Protein AF-A0A1Y6KAC2-F1 (afdb_monomer_lite)

Structure (mmCIF, N/CA/C/O backbone):
data_AF-A0A1Y6KAC2-F1
#
_entry.id   AF-A0A1Y6KAC2-F1
#
loop_
_atom_site.group_PDB
_atom_site.id
_atom_site.type_symbol
_atom_site.label_atom_id
_atom_site.label_alt_id
_atom_site.label_comp_id
_atom_site.label_asym_id
_atom_site.label_entity_id
_atom_site.label_seq_id
_atom_site.pdbx_PDB_ins_code
_atom_site.Cartn_x
_atom_site.Cartn_y
_atom_site.Cartn_z
_atom_site.occupancy
_atom_site.B_iso_or_equiv
_atom_site.auth_seq_id
_atom_site.auth_comp_id
_atom_site.auth_asym_id
_atom_site.auth_atom_id
_atom_site.pdbx_PDB_model_num
ATOM 1 N N . MET A 1 1 ? 9.660 -3.744 -25.550 1.00 74.25 1 MET A N 1
ATOM 2 C CA . MET A 1 1 ? 9.379 -2.993 -26.799 1.00 74.25 1 MET A CA 1
ATOM 3 C C . MET A 1 1 ? 9.950 -3.741 -27.999 1.00 74.25 1 MET A C 1
ATOM 5 O O . MET A 1 1 ? 11.1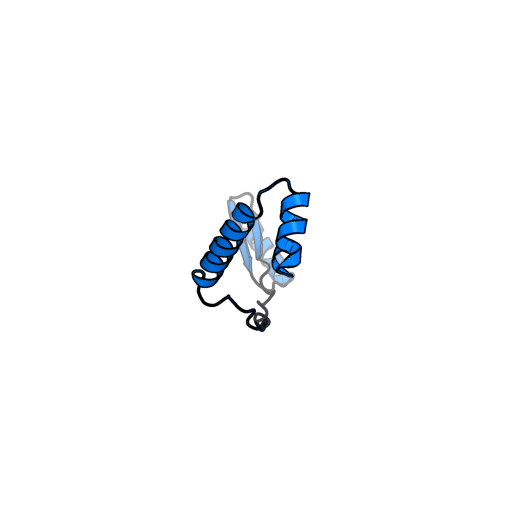57 -3.962 -28.035 1.00 74.25 1 MET A O 1
ATOM 9 N N . GLU A 1 2 ? 9.094 -4.109 -28.957 1.00 79.00 2 GLU A N 1
ATOM 10 C CA . GLU A 1 2 ? 9.419 -4.882 -30.176 1.00 79.00 2 GLU A CA 1
ATOM 11 C C . GLU A 1 2 ? 10.547 -4.223 -31.001 1.00 79.00 2 GLU A C 1
ATOM 13 O O . GLU A 1 2 ? 11.589 -4.822 -31.234 1.00 79.00 2 GLU A O 1
ATOM 18 N N . SER A 1 3 ? 10.458 -2.920 -31.293 1.00 82.44 3 SER A N 1
ATOM 19 C CA . SER A 1 3 ? 11.458 -2.205 -32.108 1.00 82.44 3 SER A CA 1
ATOM 20 C C . SER A 1 3 ? 12.860 -2.068 -31.493 1.00 82.44 3 SER A C 1
ATOM 22 O O . SER A 1 3 ? 13.759 -1.546 -32.158 1.00 82.44 3 SER A O 1
ATOM 24 N N . LEU A 1 4 ? 13.059 -2.430 -30.219 1.00 81.19 4 LEU A N 1
ATOM 25 C CA . LEU A 1 4 ? 14.348 -2.314 -29.519 1.00 81.19 4 LEU A CA 1
ATOM 26 C C . LEU A 1 4 ? 15.200 -3.587 -29.594 1.00 81.19 4 LEU A C 1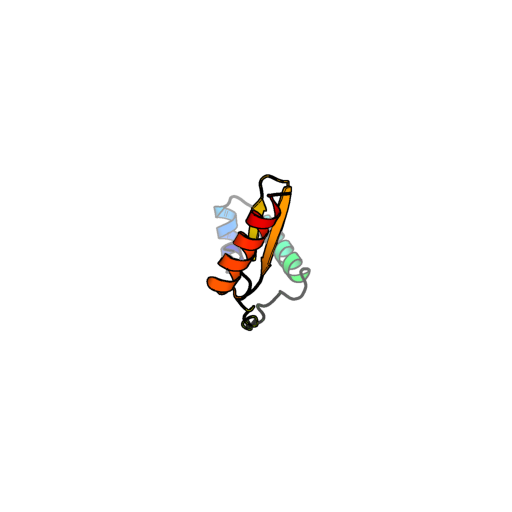
ATOM 28 O O . LEU A 1 4 ? 16.385 -3.520 -29.289 1.00 81.19 4 LEU A O 1
ATOM 32 N N . GLN A 1 5 ? 14.627 -4.707 -30.035 1.00 83.12 5 GLN A N 1
ATOM 33 C CA . GLN A 1 5 ? 15.287 -6.018 -30.046 1.00 83.12 5 GLN A CA 1
ATOM 34 C C . GLN A 1 5 ? 16.304 -6.193 -31.194 1.00 83.12 5 GLN A C 1
ATOM 36 O O . GLN A 1 5 ? 17.044 -7.167 -31.233 1.00 83.12 5 GLN A O 1
ATOM 41 N N . GLY A 1 6 ? 16.366 -5.258 -32.148 1.00 77.56 6 GLY A N 1
ATOM 42 C CA . GLY A 1 6 ? 17.371 -5.277 -33.212 1.00 77.56 6 GLY A CA 1
ATOM 43 C C . GLY A 1 6 ? 17.160 -4.189 -34.264 1.00 77.56 6 GLY A C 1
ATOM 44 O O . GLY A 1 6 ? 16.069 -3.635 -34.400 1.00 77.56 6 GLY A O 1
ATOM 45 N N . SER A 1 7 ? 18.201 -3.870 -35.039 1.00 72.25 7 SER A N 1
ATOM 46 C CA . SER A 1 7 ? 18.132 -2.862 -36.115 1.00 72.25 7 SER A CA 1
ATOM 47 C C . SER A 1 7 ? 17.137 -3.246 -37.219 1.00 72.25 7 SER A C 1
ATOM 49 O O . SER A 1 7 ? 16.387 -2.393 -37.696 1.00 72.25 7 SER A O 1
ATOM 51 N N . ARG A 1 8 ? 17.070 -4.539 -37.567 1.00 76.75 8 ARG A N 1
ATOM 52 C CA . ARG A 1 8 ? 16.128 -5.101 -38.551 1.00 76.75 8 ARG A CA 1
ATOM 53 C C . ARG A 1 8 ? 14.665 -5.008 -38.102 1.00 76.75 8 ARG A C 1
ATOM 55 O O . ARG A 1 8 ? 13.780 -4.893 -38.946 1.00 76.75 8 ARG A O 1
ATOM 62 N N . GLN A 1 9 ? 14.411 -4.980 -36.793 1.00 86.19 9 GLN A N 1
ATOM 63 C CA . GLN A 1 9 ? 13.052 -4.899 -36.253 1.00 86.19 9 GLN A CA 1
ATOM 64 C C . GLN A 1 9 ? 12.448 -3.498 -36.389 1.00 86.19 9 GLN A C 1
ATOM 66 O O . GLN A 1 9 ? 11.238 -3.368 -36.464 1.00 86.19 9 GLN A O 1
ATOM 71 N N . VAL A 1 10 ? 13.262 -2.445 -36.533 1.00 85.75 10 VAL A N 1
ATOM 72 C CA . VAL A 1 10 ? 12.751 -1.071 -36.709 1.00 85.75 10 VAL A CA 1
ATOM 73 C C . VAL A 1 10 ? 11.916 -0.939 -37.971 1.00 85.75 10 VAL A C 1
ATOM 75 O O . VAL A 1 10 ? 10.832 -0.373 -37.923 1.00 85.75 10 VAL A O 1
ATOM 78 N N . SER A 1 11 ? 12.415 -1.451 -39.096 1.00 87.88 11 SER A N 1
ATOM 79 C CA . SER A 1 11 ? 11.682 -1.377 -40.358 1.00 87.88 11 SER A CA 1
ATOM 80 C C . SER A 1 11 ? 10.426 -2.246 -40.299 1.00 87.88 11 SER A C 1
ATOM 82 O O . SER A 1 11 ? 9.356 -1.762 -40.638 1.00 87.88 11 SER A O 1
ATOM 84 N N . ALA A 1 12 ? 10.524 -3.479 -39.792 1.00 89.25 12 ALA A N 1
ATOM 85 C CA . ALA A 1 12 ? 9.372 -4.373 -39.666 1.00 89.25 12 ALA A CA 1
ATOM 86 C C . ALA A 1 12 ? 8.266 -3.782 -38.771 1.00 89.25 12 ALA A C 1
ATOM 88 O O . ALA A 1 12 ? 7.103 -3.751 -39.165 1.00 89.25 12 ALA A O 1
ATOM 89 N N . THR A 1 13 ? 8.631 -3.236 -37.607 1.00 91.06 13 THR A N 1
ATOM 90 C CA . THR A 1 13 ? 7.693 -2.560 -36.703 1.00 91.06 13 THR A CA 1
ATOM 91 C C . THR A 1 13 ? 7.106 -1.304 -37.351 1.00 91.06 13 THR A C 1
ATOM 93 O O . THR A 1 13 ? 5.898 -1.112 -37.314 1.00 91.06 13 THR A O 1
ATOM 96 N N . ALA A 1 14 ? 7.924 -0.466 -37.994 1.00 91.75 14 ALA A N 1
ATOM 97 C CA . ALA A 1 14 ? 7.443 0.747 -38.656 1.00 91.75 14 ALA A CA 1
ATOM 98 C C . ALA A 1 14 ? 6.389 0.436 -39.735 1.00 91.75 14 ALA A C 1
ATOM 100 O O . ALA A 1 14 ? 5.326 1.050 -39.751 1.00 91.75 14 ALA A O 1
ATOM 101 N N . TRP A 1 15 ? 6.647 -0.578 -40.566 1.00 90.06 15 TRP A N 1
ATOM 102 C CA . TRP A 1 15 ? 5.715 -1.041 -41.596 1.00 90.06 15 TRP A CA 1
ATOM 103 C C . TRP A 1 15 ? 4.420 -1.595 -41.005 1.00 90.06 15 TRP A C 1
ATOM 105 O O . TRP A 1 15 ? 3.338 -1.214 -41.440 1.00 90.06 15 TRP A O 1
ATOM 115 N N . ARG A 1 16 ? 4.522 -2.446 -39.980 1.00 92.00 16 ARG A N 1
ATOM 116 C CA . ARG A 1 16 ? 3.367 -3.051 -39.304 1.00 92.00 16 ARG A CA 1
ATOM 117 C C . ARG A 1 16 ? 2.411 -2.010 -38.714 1.00 92.00 16 ARG A C 1
ATOM 119 O O . ARG A 1 16 ? 1.209 -2.242 -38.702 1.00 92.00 16 ARG A O 1
ATOM 126 N N . TYR A 1 17 ? 2.941 -0.888 -38.231 1.00 93.06 17 TYR A N 1
ATOM 127 C CA . TYR A 1 17 ? 2.149 0.184 -37.622 1.00 93.06 17 TYR A CA 1
ATOM 128 C C . TYR A 1 17 ? 1.920 1.388 -38.550 1.00 93.06 17 TYR A C 1
ATOM 130 O O . TYR A 1 17 ? 1.414 2.409 -38.097 1.00 93.06 17 TYR A O 1
ATOM 138 N N . GLY A 1 18 ? 2.284 1.295 -39.836 1.00 94.12 18 GLY A N 1
ATOM 139 C CA . GLY A 1 18 ? 2.033 2.356 -40.819 1.00 94.12 18 GLY A CA 1
ATOM 140 C C . GLY A 1 18 ? 2.763 3.677 -40.540 1.00 94.12 18 GLY A C 1
ATOM 141 O O . GLY A 1 18 ? 2.322 4.731 -40.988 1.00 94.12 18 GLY A O 1
ATOM 142 N N . ILE A 1 19 ? 3.873 3.642 -39.799 1.00 95.56 19 ILE A N 1
ATOM 143 C CA . ILE A 1 19 ? 4.680 4.822 -39.460 1.00 95.56 19 ILE A CA 1
ATOM 144 C C . ILE A 1 19 ? 6.012 4.803 -40.208 1.00 95.56 19 ILE A C 1
ATOM 146 O O . ILE A 1 19 ? 6.524 3.753 -40.595 1.00 95.56 19 ILE A O 1
ATOM 150 N N . SER A 1 20 ? 6.632 5.968 -40.396 1.00 94.69 20 SER A N 1
ATOM 151 C CA . SER A 1 20 ? 7.930 6.026 -41.069 1.00 94.69 20 SER A CA 1
ATOM 152 C C . SER A 1 20 ? 9.067 5.518 -40.171 1.00 94.69 20 SER A C 1
ATOM 154 O O . SER A 1 20 ? 9.106 5.740 -38.956 1.00 94.69 20 SER A O 1
ATOM 156 N N . ARG A 1 21 ? 10.067 4.870 -40.784 1.00 92.31 21 ARG A N 1
ATOM 157 C CA . ARG A 1 21 ? 11.281 4.400 -40.089 1.00 92.31 21 ARG A CA 1
ATOM 158 C C . ARG A 1 21 ? 12.020 5.544 -39.382 1.00 92.31 21 ARG A C 1
ATOM 160 O O . ARG A 1 21 ? 12.553 5.352 -38.291 1.00 92.31 21 ARG A O 1
ATOM 167 N N . SER A 1 22 ? 12.067 6.726 -39.997 1.00 92.75 22 SER A N 1
ATOM 168 C CA . SER A 1 22 ? 12.723 7.915 -39.440 1.00 92.75 22 SER A CA 1
ATOM 169 C C . SER A 1 22 ? 12.009 8.444 -38.192 1.00 92.75 22 SER A C 1
ATOM 171 O O . SER A 1 22 ? 12.685 8.832 -37.236 1.00 92.75 22 SER A O 1
ATOM 173 N N . LEU A 1 23 ? 10.671 8.396 -38.162 1.00 94.25 23 LEU A N 1
ATOM 174 C CA . LEU A 1 23 ? 9.865 8.758 -36.996 1.00 94.25 23 LEU A CA 1
ATOM 175 C C . LEU A 1 23 ? 10.117 7.797 -35.828 1.00 94.25 23 LEU A C 1
ATOM 177 O O . LEU A 1 23 ? 10.442 8.242 -34.729 1.00 94.25 23 LEU A O 1
ATOM 181 N N . LEU A 1 24 ? 10.101 6.487 -36.087 1.00 94.00 24 LEU A N 1
ATOM 182 C CA . LEU A 1 24 ? 10.383 5.483 -35.059 1.00 94.00 24 LEU A CA 1
ATOM 183 C C . LEU A 1 24 ? 11.820 5.593 -34.511 1.00 94.00 24 LEU A C 1
ATOM 185 O O . LEU A 1 24 ? 12.045 5.444 -33.311 1.00 94.00 24 LEU A O 1
ATOM 189 N N . LEU A 1 25 ? 12.808 5.909 -35.357 1.00 92.50 25 LEU A N 1
ATOM 190 C CA . LEU A 1 25 ? 14.182 6.174 -34.909 1.00 92.50 25 LEU A CA 1
ATOM 191 C C . LEU A 1 25 ? 14.290 7.445 -34.054 1.00 92.50 25 LEU A C 1
ATOM 193 O O . LEU A 1 25 ? 15.087 7.470 -33.117 1.00 92.50 25 LEU A O 1
ATOM 197 N N . LYS A 1 26 ? 13.500 8.485 -34.355 1.00 93.88 26 LYS A N 1
ATOM 198 C CA . LYS A 1 26 ? 13.425 9.701 -33.534 1.00 93.88 26 LYS A CA 1
ATOM 199 C C . LYS A 1 26 ? 12.853 9.382 -32.151 1.00 93.88 26 LYS A C 1
ATOM 201 O O . LYS A 1 26 ? 13.495 9.709 -31.159 1.00 93.88 26 LYS A O 1
ATOM 206 N N . TRP A 1 27 ? 11.731 8.668 -32.082 1.00 93.50 27 TRP A N 1
ATOM 207 C CA . TRP A 1 27 ? 11.133 8.242 -30.812 1.00 93.50 27 TRP A CA 1
ATOM 208 C C . TRP A 1 27 ? 12.068 7.359 -29.987 1.00 93.50 27 TRP A C 1
ATOM 210 O O . TRP A 1 27 ? 12.218 7.577 -28.792 1.00 93.50 27 TRP A O 1
ATOM 220 N N . ARG A 1 28 ? 12.794 6.429 -30.622 1.00 91.12 28 ARG A N 1
ATOM 221 C CA . ARG A 1 28 ? 13.806 5.611 -29.933 1.00 91.12 28 ARG A CA 1
ATOM 222 C C . ARG A 1 28 ? 14.925 6.433 -29.289 1.00 91.12 28 ARG A C 1
ATOM 224 O O . ARG A 1 28 ? 15.460 6.000 -28.274 1.00 91.12 28 ARG A O 1
ATOM 231 N N . ARG A 1 29 ? 15.329 7.556 -29.896 1.00 89.25 29 ARG A N 1
ATOM 232 C CA . ARG A 1 29 ? 16.351 8.447 -29.321 1.00 89.25 29 ARG A CA 1
ATOM 233 C C . ARG A 1 29 ? 15.801 9.216 -28.125 1.00 89.25 29 ARG A C 1
ATOM 235 O O . ARG A 1 29 ? 16.458 9.222 -27.094 1.00 89.25 29 ARG A O 1
ATOM 242 N N . LEU A 1 30 ? 14.598 9.779 -28.247 1.00 89.19 30 LEU A N 1
ATOM 243 C CA . LEU A 1 30 ? 13.928 10.500 -27.156 1.00 89.19 30 LEU A CA 1
ATOM 244 C C . LEU A 1 30 ? 13.675 9.586 -25.952 1.00 89.19 30 LEU A C 1
ATOM 246 O O . LEU A 1 30 ? 14.108 9.895 -24.853 1.00 89.19 30 LEU A O 1
ATOM 250 N N . PHE A 1 31 ? 13.142 8.387 -26.188 1.00 85.56 31 PHE A N 1
ATOM 251 C CA . PHE A 1 31 ? 12.901 7.391 -25.141 1.00 85.56 31 PHE A CA 1
ATOM 252 C C . PHE A 1 31 ? 14.181 6.928 -24.420 1.00 85.56 31 PHE A C 1
ATOM 254 O O . PHE A 1 31 ? 14.139 6.507 -23.267 1.00 85.56 31 PHE A O 1
ATOM 261 N N . ARG A 1 32 ? 15.340 6.952 -25.095 1.00 81.94 32 ARG A N 1
ATOM 262 C CA . ARG A 1 32 ? 16.639 6.655 -24.466 1.00 81.94 32 ARG A CA 1
ATOM 263 C C . ARG A 1 32 ? 17.187 7.842 -23.684 1.00 81.94 32 ARG A C 1
ATOM 265 O O . ARG A 1 32 ? 17.794 7.615 -22.649 1.00 81.94 32 ARG A O 1
ATOM 272 N N . ALA A 1 33 ? 16.988 9.062 -24.180 1.00 81.31 33 ALA A N 1
ATOM 273 C CA . ALA A 1 33 ? 17.347 10.275 -23.457 1.00 81.31 33 ALA A CA 1
ATOM 274 C C . ALA A 1 33 ? 16.537 10.375 -22.156 1.00 81.31 33 ALA A C 1
ATOM 276 O O . ALA A 1 33 ? 17.128 10.483 -21.097 1.00 81.31 33 ALA A O 1
ATOM 277 N N . GLU A 1 34 ? 15.218 10.175 -22.206 1.00 74.69 34 GLU A N 1
ATOM 278 C CA . GLU A 1 34 ? 14.345 10.147 -21.020 1.00 74.69 34 GLU A CA 1
ATOM 279 C C . GLU A 1 34 ? 14.776 9.101 -19.977 1.00 74.69 34 GLU A C 1
ATOM 281 O O . GLU A 1 34 ? 14.747 9.372 -18.782 1.00 74.69 34 GLU A O 1
ATOM 286 N N . GLN A 1 35 ? 15.230 7.922 -20.414 1.00 71.44 35 GLN A N 1
ATOM 287 C CA . GLN A 1 35 ? 15.769 6.895 -19.511 1.00 71.44 35 GLN A CA 1
ATOM 288 C C . GLN A 1 35 ? 17.134 7.237 -18.905 1.00 71.44 35 GLN A C 1
ATOM 290 O O . GLN A 1 35 ? 17.493 6.636 -17.902 1.00 71.44 35 GLN A O 1
ATOM 295 N N . ASN A 1 36 ? 17.904 8.125 -19.534 1.00 68.00 36 ASN A N 1
ATOM 296 C CA . ASN A 1 36 ? 19.206 8.572 -19.033 1.00 68.00 36 ASN A CA 1
ATOM 297 C C . ASN A 1 36 ? 19.075 9.803 -18.121 1.00 68.00 36 ASN A C 1
ATOM 299 O O . ASN A 1 36 ? 19.885 9.979 -17.219 1.00 68.00 36 ASN A O 1
ATOM 303 N N . GLU A 1 37 ? 18.076 10.653 -18.379 1.00 70.56 37 GLU A N 1
ATOM 304 C CA . GLU A 1 37 ? 17.740 11.841 -17.581 1.00 70.56 37 GLU A CA 1
ATOM 305 C C . GLU A 1 37 ? 16.952 11.476 -16.312 1.00 70.56 37 GLU A C 1
ATOM 307 O O . GLU A 1 37 ? 17.065 12.142 -15.282 1.00 70.56 37 GLU A O 1
ATOM 312 N N . ALA A 1 38 ? 16.175 10.387 -16.348 1.00 63.28 38 ALA A N 1
ATOM 313 C CA . ALA A 1 38 ? 15.753 9.708 -15.134 1.00 63.28 38 ALA A CA 1
ATOM 314 C C . ALA A 1 38 ? 17.022 9.147 -14.480 1.00 63.28 38 ALA A C 1
ATOM 316 O O . ALA A 1 38 ? 17.599 8.196 -14.999 1.00 63.28 38 ALA A O 1
ATOM 317 N N . GLY A 1 39 ? 17.486 9.783 -13.398 1.00 64.38 39 GLY A N 1
ATOM 318 C CA . GLY A 1 39 ? 18.669 9.381 -12.629 1.00 64.38 39 GLY A CA 1
ATOM 319 C C . GLY A 1 39 ? 18.670 7.898 -12.208 1.00 64.38 39 GLY A C 1
ATOM 320 O O . GLY A 1 39 ? 17.763 7.155 -12.580 1.00 64.38 39 GLY A O 1
ATOM 321 N N . PRO A 1 40 ? 19.680 7.434 -11.441 1.00 63.62 40 PRO A N 1
ATOM 322 C CA . PRO A 1 40 ? 19.926 6.011 -11.194 1.00 63.62 40 PRO A CA 1
ATOM 323 C C . PRO A 1 40 ? 18.626 5.243 -10.961 1.00 63.62 40 PRO A C 1
ATOM 325 O O . PRO A 1 40 ? 17.848 5.569 -10.063 1.00 63.62 40 PRO A O 1
ATOM 328 N N . ARG A 1 41 ? 18.374 4.276 -11.853 1.00 63.66 41 ARG A N 1
ATOM 329 C CA . ARG A 1 41 ? 17.174 3.444 -11.847 1.00 63.66 41 ARG A CA 1
ATOM 330 C C . ARG A 1 41 ? 17.004 2.913 -10.428 1.00 63.66 41 ARG A C 1
ATOM 332 O O . ARG A 1 41 ? 17.941 2.330 -9.895 1.00 63.66 41 ARG A O 1
ATOM 339 N N . LEU A 1 42 ? 15.853 3.172 -9.807 1.00 61.66 42 LEU A N 1
ATOM 340 C CA . LEU A 1 42 ? 15.540 2.619 -8.493 1.00 61.66 42 LEU A CA 1
ATOM 341 C C . LEU A 1 42 ? 15.570 1.093 -8.621 1.00 61.66 42 LEU A C 1
ATOM 343 O O . LEU A 1 42 ? 14.628 0.487 -9.134 1.00 61.66 42 LEU A O 1
ATOM 347 N N . ASP A 1 43 ? 16.688 0.491 -8.233 1.00 69.88 43 ASP A N 1
ATOM 348 C CA . ASP A 1 43 ? 16.825 -0.952 -8.149 1.00 69.88 43 ASP A CA 1
ATOM 349 C C . ASP A 1 43 ? 16.034 -1.442 -6.936 1.00 69.88 43 ASP A C 1
ATOM 351 O O . ASP A 1 43 ? 15.910 -0.754 -5.918 1.00 69.88 43 ASP A O 1
ATOM 355 N N . PHE A 1 44 ? 15.460 -2.638 -7.048 1.00 74.69 44 PHE A N 1
ATOM 356 C CA . PHE A 1 44 ? 14.765 -3.258 -5.928 1.00 74.69 44 PHE A CA 1
ATOM 357 C C . PHE A 1 44 ? 15.771 -3.542 -4.810 1.00 74.69 44 PHE A C 1
ATOM 359 O O . PHE A 1 44 ? 16.603 -4.442 -4.922 1.00 74.69 44 PHE A O 1
ATOM 366 N N . VAL A 1 45 ? 15.685 -2.774 -3.726 1.00 78.44 45 VAL A N 1
ATOM 367 C CA . VAL A 1 45 ? 16.451 -3.022 -2.504 1.00 78.44 45 VAL A CA 1
ATOM 368 C C . VAL A 1 45 ? 15.708 -4.081 -1.682 1.00 78.44 45 VAL A C 1
ATOM 370 O O . VAL A 1 45 ? 14.502 -3.933 -1.465 1.00 78.44 45 VAL A O 1
ATOM 373 N N . PRO A 1 46 ? 16.382 -5.144 -1.209 1.00 76.19 46 PRO A N 1
ATOM 374 C CA . PRO A 1 46 ? 15.774 -6.102 -0.295 1.00 76.19 46 PRO A CA 1
ATOM 375 C C . PRO A 1 46 ? 15.286 -5.391 0.972 1.00 76.19 46 PRO A C 1
ATOM 377 O O . PRO A 1 46 ? 16.081 -4.810 1.709 1.00 76.19 46 PRO A O 1
ATOM 380 N N . ALA A 1 47 ? 13.978 -5.436 1.221 1.00 80.06 47 ALA A N 1
ATOM 381 C CA . ALA A 1 47 ? 13.374 -4.944 2.451 1.00 80.06 47 ALA A CA 1
ATOM 382 C C . ALA A 1 47 ? 13.031 -6.135 3.350 1.00 80.06 47 ALA A C 1
ATOM 384 O O . ALA A 1 47 ? 12.285 -7.031 2.953 1.00 80.06 47 ALA A O 1
ATOM 385 N N . THR A 1 48 ? 13.571 -6.144 4.566 1.00 82.50 48 THR A N 1
ATOM 386 C CA . THR A 1 48 ? 13.228 -7.142 5.582 1.00 82.50 48 THR A CA 1
ATOM 387 C C . THR A 1 48 ? 12.042 -6.633 6.388 1.00 82.50 48 THR A C 1
ATOM 389 O O . THR A 1 48 ? 12.141 -5.601 7.050 1.00 82.50 48 THR A O 1
ATOM 392 N N . VAL A 1 49 ? 10.923 -7.360 6.354 1.00 78.94 49 VAL A N 1
ATOM 393 C CA . VAL A 1 49 ? 9.778 -7.084 7.229 1.00 78.94 49 VAL A CA 1
ATOM 394 C C . VAL A 1 49 ? 10.116 -7.607 8.621 1.00 78.94 49 VAL A C 1
ATOM 396 O O . VAL A 1 49 ? 10.208 -8.815 8.835 1.00 78.94 49 VAL A O 1
ATOM 399 N N . ILE A 1 50 ? 10.336 -6.693 9.561 1.00 81.62 50 ILE A N 1
ATOM 400 C CA . ILE A 1 50 ? 10.457 -7.025 10.980 1.00 81.62 50 ILE A CA 1
ATOM 401 C C . ILE A 1 50 ? 9.034 -7.118 11.528 1.00 81.62 50 ILE A C 1
ATOM 403 O O . ILE A 1 50 ? 8.231 -6.214 11.298 1.00 81.62 50 ILE A O 1
ATOM 407 N N . ALA A 1 51 ? 8.713 -8.216 12.216 1.00 78.50 51 ALA A N 1
ATOM 408 C CA . ALA A 1 51 ? 7.429 -8.351 12.890 1.00 78.50 51 ALA A CA 1
ATOM 409 C C . ALA A 1 51 ? 7.257 -7.195 13.883 1.00 78.50 51 ALA A C 1
ATOM 411 O O . ALA A 1 51 ? 8.141 -6.958 14.712 1.00 78.50 51 ALA A O 1
ATOM 412 N N . GLU A 1 52 ? 6.140 -6.472 13.791 1.00 75.00 52 GLU A N 1
ATOM 413 C CA . GLU A 1 52 ? 5.813 -5.470 14.799 1.00 75.00 52 GLU A CA 1
ATOM 414 C C . GLU A 1 52 ? 5.728 -6.140 16.178 1.00 75.00 52 GLU A C 1
ATOM 416 O O . GLU A 1 52 ? 5.244 -7.276 16.285 1.00 75.00 52 GLU A O 1
ATOM 421 N N . PRO A 1 53 ? 6.205 -5.467 17.242 1.00 72.00 53 PRO A N 1
ATOM 422 C CA . PRO A 1 53 ? 6.012 -5.962 18.592 1.00 72.00 53 PRO A CA 1
ATOM 423 C C . PRO A 1 53 ? 4.516 -6.174 18.809 1.00 72.00 53 PRO A C 1
ATOM 425 O O . PRO A 1 53 ? 3.714 -5.285 18.519 1.00 72.00 53 PRO A O 1
ATOM 428 N N . ALA A 1 54 ? 4.148 -7.362 19.291 1.00 68.50 54 ALA A N 1
ATOM 429 C CA . ALA A 1 54 ? 2.763 -7.697 19.573 1.00 68.50 54 ALA A CA 1
ATOM 430 C C . ALA A 1 54 ? 2.166 -6.610 20.472 1.00 68.50 54 ALA A C 1
ATOM 432 O O . ALA A 1 54 ? 2.532 -6.485 21.643 1.00 68.50 54 ALA A O 1
ATOM 433 N N . VAL A 1 55 ? 1.260 -5.805 19.914 1.00 64.88 55 VAL A N 1
ATOM 434 C CA . VAL A 1 55 ? 0.416 -4.936 20.724 1.00 64.88 55 VAL A CA 1
ATOM 435 C C . VAL A 1 55 ? -0.364 -5.856 21.658 1.00 64.88 55 VAL A C 1
ATOM 437 O O . VAL A 1 55 ? -0.985 -6.809 21.176 1.00 64.88 55 VAL A O 1
ATOM 440 N N . PRO A 1 56 ? -0.310 -5.657 22.986 1.00 62.44 56 PRO A N 1
ATOM 441 C CA . PRO A 1 56 ? -1.098 -6.480 23.880 1.00 62.44 56 PRO A CA 1
ATOM 442 C C . PRO A 1 56 ? -2.564 -6.328 23.471 1.00 62.44 56 PRO A C 1
ATOM 444 O O . PRO A 1 56 ? -3.143 -5.248 23.574 1.00 62.44 56 PRO A O 1
ATOM 447 N N . THR A 1 57 ? -3.177 -7.418 23.009 1.00 60.56 57 THR A N 1
ATOM 448 C CA . THR A 1 57 ? -4.629 -7.560 22.829 1.00 60.56 57 THR A CA 1
ATOM 449 C C . THR A 1 57 ? -5.292 -7.645 24.204 1.00 60.56 57 THR A C 1
ATOM 451 O O . THR A 1 57 ? -5.923 -8.634 24.560 1.00 60.56 57 THR A O 1
ATOM 454 N N . GLY A 1 58 ? -5.061 -6.631 25.030 1.00 61.47 58 GLY A N 1
ATOM 455 C CA . GLY A 1 58 ? -5.448 -6.573 26.427 1.00 61.47 58 GLY A CA 1
ATOM 456 C C . GLY A 1 58 ? -6.036 -5.209 26.713 1.00 61.47 58 GLY A C 1
ATOM 457 O O . GLY A 1 58 ? -5.337 -4.302 27.150 1.00 61.47 58 GLY A O 1
ATOM 458 N N . GLY A 1 59 ? -7.326 -5.061 26.437 1.00 62.69 59 GLY A N 1
ATOM 459 C CA . GLY A 1 59 ? -8.033 -3.826 26.740 1.00 62.69 59 GLY A CA 1
ATOM 460 C C . GLY A 1 59 ? -9.376 -3.723 26.045 1.00 62.69 59 GLY A C 1
ATOM 461 O O . GLY A 1 59 ? -9.661 -2.696 25.437 1.00 62.69 59 GLY A O 1
ATOM 462 N N . GLY A 1 60 ? -10.201 -4.773 26.117 1.00 67.56 60 GLY A N 1
ATOM 463 C CA . GLY A 1 60 ? -11.626 -4.591 25.858 1.00 67.56 60 GLY A CA 1
ATOM 464 C C . GLY A 1 60 ? -12.154 -3.511 26.805 1.00 67.56 60 GLY A C 1
ATOM 465 O O . GLY A 1 60 ? -11.827 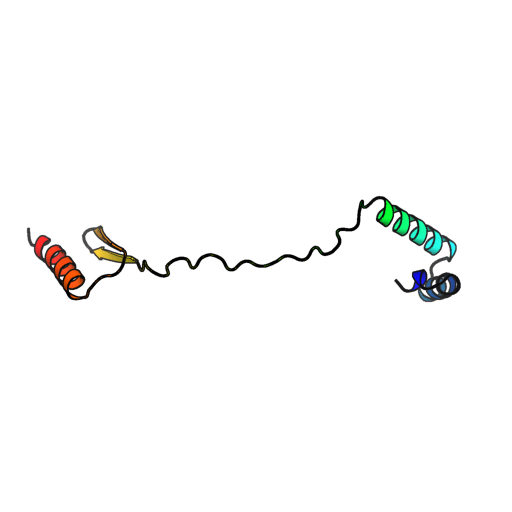-3.516 27.993 1.00 67.56 60 GLY A O 1
ATOM 466 N N . ALA A 1 61 ? -12.897 -2.549 26.268 1.00 75.94 61 ALA A N 1
ATOM 467 C CA . ALA A 1 61 ? -13.574 -1.543 27.068 1.00 75.94 61 ALA A CA 1
ATOM 468 C C . ALA A 1 61 ? -15.066 -1.866 27.077 1.00 75.94 61 ALA A C 1
ATOM 470 O O . ALA A 1 61 ? -15.677 -1.977 26.015 1.00 75.94 61 ALA A O 1
ATOM 471 N N . ILE A 1 62 ? -15.641 -2.021 28.267 1.00 76.19 62 ILE A N 1
ATOM 472 C CA . ILE A 1 62 ? -17.088 -2.128 28.442 1.00 76.19 62 ILE A CA 1
ATOM 473 C C . ILE A 1 62 ? -17.587 -0.734 28.798 1.00 76.19 62 ILE A C 1
ATOM 475 O O . ILE A 1 62 ? -17.171 -0.158 29.805 1.00 76.19 62 ILE A O 1
ATOM 479 N N . GLU A 1 63 ? -18.465 -0.188 27.965 1.00 84.50 63 GLU A N 1
ATOM 480 C CA . GLU A 1 63 ? -19.141 1.075 28.235 1.00 84.50 63 GLU A CA 1
ATOM 481 C C . GLU A 1 63 ? -20.608 0.816 28.546 1.00 84.50 63 GLU A C 1
ATOM 483 O O . GLU A 1 63 ? -21.304 0.127 27.804 1.00 84.50 63 GLU A O 1
ATOM 488 N N . ILE A 1 64 ? -21.065 1.366 29.666 1.00 80.31 64 ILE A N 1
ATOM 489 C CA . ILE A 1 64 ? -22.444 1.263 30.125 1.00 80.31 64 ILE A CA 1
ATOM 490 C C . ILE A 1 64 ? -22.973 2.683 30.272 1.00 80.31 64 ILE A C 1
ATOM 492 O O . ILE A 1 64 ? -22.475 3.466 31.083 1.00 80.31 64 ILE A O 1
ATOM 496 N N . GLU A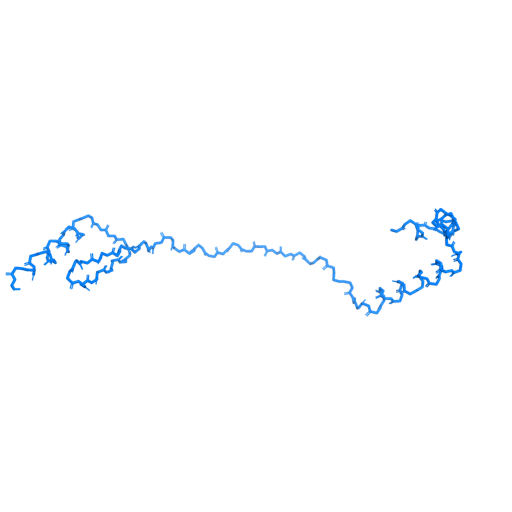 1 65 ? -23.985 3.007 29.479 1.00 84.94 65 GLU A N 1
ATOM 497 C CA . GLU A 1 65 ? -24.760 4.234 29.608 1.00 84.94 65 GLU A CA 1
ATOM 498 C C . GLU A 1 65 ? -26.038 3.925 30.385 1.00 84.94 65 GLU A C 1
ATOM 500 O O . GLU A 1 65 ? -26.786 3.000 30.060 1.00 84.94 65 GLU A O 1
ATOM 505 N N . LEU A 1 66 ? -26.269 4.668 31.462 1.00 80.19 66 LEU A N 1
ATOM 506 C CA . LEU A 1 66 ? -27.453 4.528 32.291 1.00 80.19 66 LEU A CA 1
ATOM 507 C C . LEU A 1 66 ? -28.491 5.569 31.864 1.00 80.19 66 LEU A C 1
ATOM 509 O O . LEU A 1 66 ? -28.143 6.699 31.544 1.00 80.19 66 LEU A O 1
ATOM 513 N N . ALA A 1 67 ? -29.780 5.229 31.955 1.00 76.69 67 ALA A N 1
ATOM 514 C CA . ALA A 1 67 ? -30.889 6.105 31.544 1.00 76.69 67 ALA A CA 1
ATOM 515 C C . ALA A 1 67 ? -30.901 7.502 32.208 1.00 76.69 67 ALA A C 1
ATOM 517 O O . ALA A 1 67 ? -31.512 8.426 31.686 1.00 76.69 67 ALA A O 1
ATOM 518 N N . ALA A 1 68 ? -30.215 7.665 33.345 1.00 75.38 68 ALA A N 1
ATOM 519 C CA . ALA A 1 68 ? -30.038 8.943 34.038 1.00 75.38 68 ALA A CA 1
ATOM 520 C C . ALA A 1 68 ? -28.881 9.806 33.476 1.00 75.38 68 ALA A C 1
ATOM 522 O O . ALA A 1 68 ? -28.507 10.799 34.092 1.00 75.38 68 ALA A O 1
ATOM 523 N N . GLY A 1 69 ? -28.267 9.410 32.356 1.00 73.81 69 GLY A N 1
ATOM 524 C CA . GLY A 1 69 ? -27.148 10.117 31.721 1.00 73.81 69 GLY A CA 1
ATOM 525 C C . GLY A 1 69 ? -25.774 9.840 32.342 1.00 73.81 69 GLY A C 1
ATOM 526 O O . GLY A 1 69 ? -24.768 10.367 31.873 1.00 73.81 69 GLY A O 1
ATOM 527 N N . ALA A 1 70 ? -25.697 9.003 33.380 1.00 77.06 70 ALA A N 1
ATOM 528 C CA . ALA A 1 70 ? -24.421 8.542 33.917 1.00 77.06 70 ALA A CA 1
ATOM 529 C C . ALA A 1 70 ? -23.768 7.540 32.949 1.00 77.06 70 ALA A C 1
ATOM 531 O O . ALA A 1 70 ? -24.440 6.645 32.434 1.00 77.06 70 ALA A O 1
ATOM 532 N N . ARG A 1 71 ? -22.454 7.661 32.730 1.00 78.50 71 ARG A N 1
ATOM 533 C CA . ARG A 1 71 ? -21.673 6.761 31.868 1.00 78.50 71 ARG A CA 1
ATOM 534 C C . ARG A 1 71 ? -20.543 6.125 32.665 1.00 78.50 71 ARG A C 1
ATOM 536 O O . ARG A 1 71 ? -19.763 6.827 33.301 1.00 78.50 71 ARG A O 1
ATOM 543 N N . MET A 1 72 ? -20.449 4.801 32.607 1.00 79.25 72 MET A N 1
ATOM 544 C CA . MET A 1 72 ? -19.372 4.024 33.214 1.00 79.25 72 MET A CA 1
ATOM 545 C C . MET A 1 72 ? -18.532 3.373 32.118 1.00 79.25 72 MET A C 1
ATOM 547 O O . MET A 1 72 ? -19.071 2.776 31.188 1.00 79.25 72 MET A O 1
ATOM 551 N N . ARG A 1 73 ? -17.206 3.475 32.239 1.00 82.81 73 ARG A N 1
ATOM 552 C CA . ARG A 1 73 ? -16.243 2.819 31.353 1.00 82.81 73 ARG A CA 1
ATOM 553 C C . ARG A 1 73 ? -15.346 1.916 32.182 1.00 82.81 73 ARG A C 1
ATOM 555 O O . ARG A 1 73 ? -14.701 2.384 33.114 1.00 82.81 73 ARG A O 1
ATOM 562 N N . ILE A 1 74 ? -15.294 0.641 31.819 1.00 80.25 74 ILE A N 1
ATOM 563 C CA . ILE A 1 74 ? -14.437 -0.351 32.462 1.00 80.25 74 ILE A CA 1
ATOM 564 C C . ILE A 1 74 ? -13.392 -0.796 31.445 1.00 80.25 74 ILE A C 1
ATOM 566 O O . ILE A 1 74 ? -13.739 -1.198 30.337 1.00 80.25 74 ILE A O 1
ATOM 570 N N . THR A 1 75 ? -12.116 -0.688 31.809 1.00 80.19 75 THR A N 1
ATOM 571 C CA . THR A 1 75 ? -10.976 -1.029 30.948 1.00 80.19 75 THR A CA 1
ATOM 572 C C . THR A 1 75 ? -10.119 -2.108 31.589 1.00 80.19 75 THR A C 1
ATOM 574 O O . THR A 1 75 ? -9.864 -2.047 32.789 1.00 80.19 75 THR A O 1
ATOM 577 N N . GLY A 1 76 ? -9.594 -3.025 30.778 1.00 77.69 76 GLY A N 1
ATOM 578 C CA . GLY A 1 76 ? -8.690 -4.08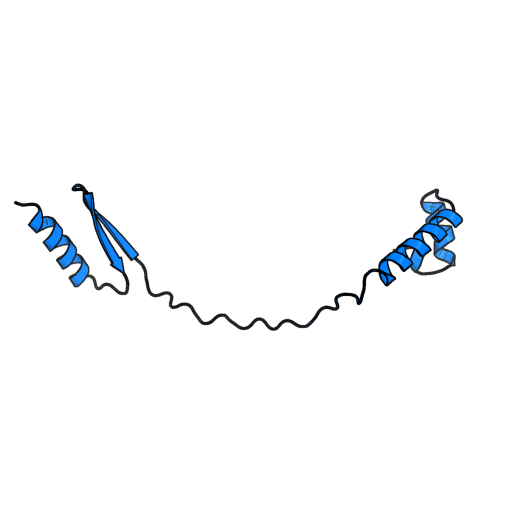2 31.239 1.00 77.69 76 GLY A CA 1
ATOM 579 C C . GLY A 1 76 ? -9.412 -5.403 31.498 1.00 77.69 76 GLY A C 1
ATOM 580 O O . GLY A 1 76 ? -10.530 -5.609 31.031 1.00 77.69 76 GLY A O 1
ATOM 581 N N . ALA A 1 77 ? -8.747 -6.325 32.196 1.00 74.56 77 ALA A N 1
ATOM 582 C CA . ALA A 1 77 ? -9.351 -7.592 32.596 1.00 74.56 77 ALA A CA 1
ATOM 583 C C . ALA A 1 77 ? -10.340 -7.350 33.744 1.00 74.56 77 ALA A C 1
ATOM 585 O O . ALA A 1 77 ? -9.969 -6.782 34.769 1.00 74.56 77 ALA A O 1
ATOM 586 N N . VAL A 1 78 ? -11.588 -7.774 33.559 1.00 75.50 78 VAL A N 1
ATOM 587 C CA . VAL A 1 78 ? -12.674 -7.590 34.527 1.00 75.50 78 VAL A CA 1
ATOM 588 C C . VAL A 1 78 ? -13.195 -8.962 34.912 1.00 75.50 78 VAL A C 1
ATOM 590 O O . VAL A 1 78 ? -13.581 -9.738 34.038 1.00 75.50 78 VAL A O 1
ATOM 593 N N . ASP A 1 79 ? -13.207 -9.266 36.204 1.00 82.00 79 ASP A N 1
ATOM 594 C CA . ASP A 1 79 ? -13.877 -10.454 36.711 1.00 82.00 79 ASP A CA 1
ATOM 595 C C . ASP A 1 79 ? -15.387 -10.209 36.873 1.00 82.00 79 ASP A C 1
ATOM 597 O O . ASP A 1 79 ? -15.861 -9.088 37.085 1.00 82.00 79 ASP A O 1
ATOM 601 N N . GLU A 1 80 ? -16.165 -11.283 36.767 1.00 83.88 80 GLU A N 1
ATOM 602 C CA . GLU A 1 80 ?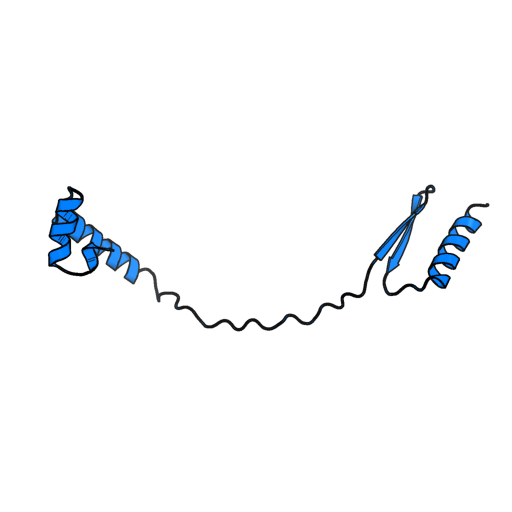 -17.626 -11.222 36.803 1.00 83.88 80 GLU A CA 1
ATOM 603 C C . GLU A 1 80 ? -18.168 -10.661 38.130 1.00 83.88 80 GLU A C 1
ATOM 605 O O . GLU A 1 80 ? -19.178 -9.953 38.136 1.00 83.88 80 GLU A O 1
ATOM 610 N N . ALA A 1 81 ? -17.503 -10.951 39.253 1.00 85.75 81 ALA A N 1
ATOM 611 C CA . ALA A 1 81 ? -17.953 -10.521 40.572 1.00 85.75 81 ALA A CA 1
ATOM 612 C C . ALA A 1 81 ? -17.805 -9.003 40.740 1.00 85.75 81 ALA A C 1
ATOM 614 O O . ALA A 1 81 ? -18.750 -8.338 41.172 1.00 85.75 81 ALA A O 1
ATOM 615 N N . THR A 1 82 ? -16.669 -8.444 40.319 1.00 81.00 82 THR A N 1
ATOM 616 C CA . THR A 1 82 ? -16.422 -6.999 40.311 1.00 81.00 82 THR A CA 1
ATOM 617 C C . THR A 1 82 ? -17.407 -6.270 39.399 1.00 81.00 82 THR A C 1
ATOM 619 O O . THR A 1 82 ? -17.958 -5.240 39.793 1.00 81.00 82 THR A O 1
ATOM 622 N N . LEU A 1 83 ? -17.707 -6.821 38.214 1.00 85.38 83 LEU A N 1
ATOM 623 C CA . LEU A 1 83 ? -18.695 -6.229 37.307 1.00 85.38 83 LEU A CA 1
ATOM 624 C C . LEU A 1 83 ? -20.101 -6.206 37.927 1.00 85.38 83 LEU A C 1
ATOM 626 O O . LEU A 1 83 ? -20.778 -5.177 37.885 1.00 85.38 83 LEU A O 1
ATOM 630 N N . LYS A 1 84 ? -20.533 -7.315 38.540 1.00 86.62 84 LYS A N 1
ATOM 631 C CA . LYS A 1 84 ? -21.833 -7.408 39.224 1.00 86.62 84 LYS A CA 1
ATOM 632 C C . LYS A 1 84 ? -21.946 -6.416 40.381 1.00 86.62 84 LYS A C 1
ATOM 634 O O . LYS A 1 84 ? -22.963 -5.734 40.489 1.00 86.62 84 LYS A O 1
ATOM 639 N N . ALA A 1 85 ? -20.908 -6.301 41.209 1.00 84.25 85 ALA A N 1
ATOM 640 C CA . ALA A 1 85 ? -20.887 -5.369 42.334 1.00 84.25 85 ALA A CA 1
ATOM 641 C C . ALA A 1 85 ? -20.965 -3.901 41.877 1.00 84.25 85 ALA A C 1
ATOM 643 O O . ALA A 1 85 ? -21.736 -3.123 42.438 1.00 84.25 85 ALA A O 1
ATOM 644 N N . ALA A 1 86 ? -20.221 -3.528 40.828 1.00 82.75 86 ALA A N 1
ATOM 645 C CA . ALA A 1 86 ? -20.235 -2.171 40.282 1.00 82.75 86 ALA A CA 1
ATOM 646 C C . ALA A 1 86 ? -21.610 -1.784 39.710 1.00 82.75 86 ALA A C 1
ATOM 648 O O . ALA A 1 86 ? -22.100 -0.682 39.959 1.00 82.75 86 ALA A O 1
ATOM 649 N N . VAL A 1 87 ? -22.259 -2.700 38.981 1.00 82.19 87 VAL A N 1
ATOM 650 C CA . VAL A 1 87 ? -23.614 -2.477 38.456 1.00 82.19 87 VAL A CA 1
ATOM 651 C C . VAL A 1 87 ? -24.628 -2.345 39.595 1.00 82.19 87 VAL A C 1
ATOM 653 O O . VAL A 1 87 ? -25.426 -1.411 39.567 1.00 82.19 87 VAL A O 1
ATOM 656 N N . ALA A 1 88 ? -24.562 -3.214 40.610 1.00 83.81 88 ALA A N 1
ATOM 657 C CA . ALA A 1 88 ? -25.458 -3.165 41.768 1.00 83.81 88 ALA A CA 1
ATOM 658 C C . ALA A 1 88 ? -25.345 -1.836 42.539 1.00 83.81 88 ALA A C 1
ATOM 660 O O . ALA A 1 88 ? -26.354 -1.183 42.801 1.00 83.81 88 ALA A O 1
ATOM 661 N N . ALA A 1 89 ? -24.121 -1.372 42.813 1.00 80.88 89 ALA A N 1
ATOM 662 C CA . ALA A 1 89 ? -23.890 -0.099 43.497 1.00 80.88 89 ALA A CA 1
ATOM 663 C C . ALA A 1 89 ? -24.481 1.102 42.731 1.00 80.88 89 ALA A C 1
ATOM 665 O O . ALA A 1 89 ? -25.042 2.020 43.333 1.00 80.88 89 ALA A O 1
ATOM 666 N N . LEU A 1 90 ? -24.396 1.088 41.397 1.00 76.62 90 LEU A N 1
ATOM 667 C CA . LEU A 1 90 ? -24.968 2.137 40.548 1.00 76.62 90 LEU A CA 1
ATOM 668 C C . LEU A 1 90 ? -26.498 2.089 40.479 1.00 76.62 90 LEU A C 1
ATOM 670 O O . LEU A 1 90 ? -27.134 3.134 40.327 1.00 76.62 90 LEU A O 1
ATOM 674 N N . THR A 1 91 ? -27.104 0.904 40.566 1.00 75.31 91 THR A N 1
ATOM 675 C CA . THR A 1 91 ? -28.565 0.774 40.623 1.00 75.31 91 THR A CA 1
ATOM 676 C C . THR A 1 91 ? -29.125 1.139 41.994 1.00 75.31 91 THR A C 1
ATOM 678 O O . THR A 1 91 ? -30.172 1.782 42.054 1.00 75.31 91 THR A O 1
ATOM 681 N N . ASP A 1 92 ? -28.413 0.821 43.076 1.00 71.50 92 ASP A N 1
ATOM 682 C CA . ASP A 1 92 ? -28.834 1.119 44.450 1.00 71.50 92 ASP A CA 1
ATOM 683 C C . ASP A 1 92 ? -28.745 2.620 44.758 1.00 71.50 92 ASP A C 1
ATOM 685 O O . ASP A 1 92 ? -29.650 3.193 45.370 1.00 71.50 92 ASP A O 1
ATOM 689 N N . GLY A 1 93 ? -27.717 3.301 44.239 1.00 61.44 93 GLY A N 1
ATOM 690 C CA . GLY A 1 93 ? -27.564 4.756 44.340 1.00 61.44 93 GLY A CA 1
ATOM 691 C C . GLY A 1 93 ? -28.675 5.582 43.667 1.00 61.44 93 GLY A C 1
ATOM 692 O O . GLY A 1 93 ? -28.737 6.788 43.880 1.00 61.44 93 GLY A O 1
ATOM 693 N N . ARG A 1 94 ? -29.570 4.955 42.884 1.00 56.31 94 ARG A N 1
ATOM 694 C CA . ARG A 1 94 ? -30.727 5.591 42.220 1.00 56.31 94 ARG A CA 1
ATOM 695 C C . ARG A 1 94 ? -31.955 5.738 43.136 1.00 56.31 94 ARG A C 1
ATOM 697 O O . ARG A 1 94 ? -32.942 6.343 42.734 1.00 56.31 94 ARG A O 1
ATOM 704 N N . THR A 1 95 ? -31.921 5.181 44.348 1.00 50.22 95 THR A N 1
ATOM 705 C CA . THR A 1 95 ? -33.047 5.221 45.306 1.00 50.22 95 THR A CA 1
ATOM 706 C C . THR A 1 95 ? -33.052 6.432 46.248 1.00 50.22 95 THR A C 1
ATOM 708 O O . THR A 1 95 ? -33.706 6.395 47.290 1.00 50.22 95 THR A O 1
ATOM 711 N N . ARG A 1 96 ? -32.374 7.530 45.899 1.00 45.38 96 ARG A N 1
ATOM 712 C CA . ARG A 1 96 ? -32.470 8.799 46.634 1.00 45.38 96 ARG A CA 1
ATOM 713 C C . ARG A 1 96 ? -32.825 9.965 45.734 1.00 45.38 96 ARG A C 1
ATOM 715 O O . ARG A 1 96 ? -32.282 10.017 44.611 1.00 45.38 96 ARG A O 1
#

Secondary structure (DSSP, 8-state):
-GGGS-HHHHHHHHHHTT--HHHHHHHHHHHHHHHHHS-S----PPPP-PPPP-------EEEEE-TTS-EEEEES---HHHHHHHHHHHHHTT--

Sequence (96 aa):
MESLQGSRQVSATAWRYGISRSLLLKWRRLFRAEQNEAGPRLDFVPATVIAEPAVPTGGGAIEIELAAGARMRITGAVDEATLKAAVAALTDGRTR

Radius of gyration: 36.25 Å; chains: 1; bounding box: 53×23×88 Å

Foldseek 3Di:
DQCVPDPVSLVVVCVVVVHDSVVSVVVVVVVVVVVVVPPDDPDDDDDDDDDDDDDPPFWDWDWDQDPVRDIDIDIGDDDPVNVVVVVVVVVVVVPD

pLDDT: mean 78.71, std 10.41, range [45.38, 95.56]